Protein AF-A0A8I1IMD8-F1 (afdb_monomer)

Structure (mmCIF, N/CA/C/O backbone):
data_AF-A0A8I1IMD8-F1
#
_entry.id   AF-A0A8I1IMD8-F1
#
loop_
_atom_site.group_PDB
_atom_site.id
_atom_site.type_symbol
_atom_site.label_atom_id
_atom_site.label_alt_id
_atom_site.label_comp_id
_atom_site.label_asym_id
_atom_site.label_entity_id
_atom_site.label_seq_id
_atom_site.pdbx_PDB_ins_code
_atom_site.Cartn_x
_atom_site.Cartn_y
_atom_site.Cartn_z
_atom_site.occupancy
_atom_site.B_iso_or_equiv
_atom_site.auth_seq_id
_atom_site.auth_comp_id
_atom_site.auth_asym_id
_atom_site.auth_atom_id
_atom_site.pdbx_PDB_model_num
ATOM 1 N N . MET A 1 1 ? 39.086 -19.822 28.609 1.00 39.22 1 MET A N 1
ATOM 2 C CA . MET A 1 1 ? 37.883 -20.003 27.764 1.00 39.22 1 MET A CA 1
ATOM 3 C C . MET A 1 1 ? 37.442 -18.620 27.298 1.00 39.22 1 MET A C 1
ATOM 5 O O . MET A 1 1 ? 37.428 -17.711 28.114 1.00 39.22 1 MET A O 1
ATOM 9 N N . LYS A 1 2 ? 37.281 -18.438 25.982 1.00 33.00 2 LYS A N 1
ATOM 10 C CA . LYS A 1 2 ? 37.194 -17.143 25.275 1.00 33.00 2 LYS A CA 1
ATOM 11 C C . LYS A 1 2 ? 35.847 -16.432 25.514 1.00 33.00 2 LYS A C 1
ATOM 13 O O . LYS A 1 2 ? 34.836 -17.129 25.550 1.00 33.00 2 LYS A O 1
ATOM 18 N N . PRO A 1 3 ? 35.806 -15.089 25.599 1.00 38.00 3 PRO A N 1
ATOM 19 C CA . PRO A 1 3 ? 34.554 -14.346 25.560 1.00 38.00 3 PRO A CA 1
ATOM 20 C C . PRO A 1 3 ? 34.010 -14.360 24.125 1.00 38.00 3 PRO A C 1
ATOM 22 O O . PRO A 1 3 ? 34.731 -14.063 23.170 1.00 38.00 3 PRO A O 1
ATOM 25 N N . LEU A 1 4 ? 32.750 -14.762 23.972 1.00 37.19 4 LEU A N 1
ATOM 26 C CA . LEU A 1 4 ? 32.048 -14.769 22.695 1.00 37.19 4 LEU A CA 1
ATOM 27 C C . LEU A 1 4 ? 31.703 -13.314 22.336 1.00 37.19 4 LEU A C 1
ATOM 29 O O . LEU A 1 4 ? 30.814 -12.715 22.938 1.00 37.19 4 LEU A O 1
ATOM 33 N N . LEU A 1 5 ? 32.432 -12.734 21.380 1.00 36.16 5 LEU A N 1
ATOM 34 C CA . LEU A 1 5 ? 32.009 -11.519 20.687 1.00 36.16 5 LEU A CA 1
ATOM 35 C C . LEU A 1 5 ? 30.703 -11.840 19.948 1.00 36.16 5 LEU A C 1
ATOM 37 O O . LEU A 1 5 ? 30.708 -12.595 18.977 1.00 36.16 5 LEU A O 1
ATOM 41 N N . VAL A 1 6 ? 29.590 -11.260 20.391 1.00 38.12 6 VAL A N 1
ATOM 42 C CA . VAL A 1 6 ? 28.374 -11.175 19.580 1.00 38.12 6 VAL A CA 1
ATOM 43 C C . VAL A 1 6 ? 28.621 -10.073 18.555 1.00 38.12 6 VAL A C 1
ATOM 45 O O . VAL A 1 6 ? 28.454 -8.888 18.830 1.00 38.12 6 VAL A O 1
ATOM 48 N N . ALA A 1 7 ? 29.101 -10.470 17.378 1.00 38.56 7 ALA A N 1
ATOM 49 C CA . ALA A 1 7 ? 29.096 -9.616 16.205 1.00 38.56 7 ALA A CA 1
ATOM 50 C C . ALA A 1 7 ? 27.633 -9.413 15.796 1.00 38.56 7 ALA A C 1
ATOM 52 O O . ALA A 1 7 ? 27.022 -10.288 15.184 1.00 38.56 7 ALA A O 1
ATOM 53 N N . ALA A 1 8 ? 27.059 -8.272 16.173 1.00 40.53 8 ALA A N 1
ATOM 54 C CA . ALA A 1 8 ? 25.830 -7.786 15.572 1.00 40.53 8 ALA A CA 1
ATOM 55 C C . ALA A 1 8 ? 26.123 -7.527 14.087 1.00 40.53 8 ALA A C 1
ATOM 57 O O . ALA A 1 8 ? 26.632 -6.472 13.712 1.00 40.53 8 ALA A O 1
ATOM 58 N N . MET A 1 9 ? 25.865 -8.530 13.244 1.00 39.91 9 MET A N 1
ATOM 59 C CA . MET A 1 9 ? 25.732 -8.330 11.809 1.00 39.91 9 MET A CA 1
ATOM 60 C C . MET A 1 9 ? 24.582 -7.350 11.620 1.00 39.91 9 MET A C 1
ATOM 62 O O . MET A 1 9 ? 23.414 -7.707 11.758 1.00 39.91 9 MET A O 1
ATOM 66 N N . ALA A 1 10 ? 24.931 -6.101 11.331 1.00 44.97 10 ALA A N 1
ATOM 67 C CA . ALA A 1 10 ? 24.029 -5.175 10.690 1.00 44.97 10 ALA A CA 1
ATOM 68 C C . ALA A 1 10 ? 23.539 -5.854 9.404 1.00 44.97 10 ALA A C 1
ATOM 70 O O . ALA A 1 10 ? 24.263 -5.915 8.410 1.00 44.97 10 ALA A O 1
ATOM 71 N N . LEU A 1 11 ? 22.324 -6.405 9.434 1.00 48.44 11 LEU A N 1
ATOM 72 C CA . LEU A 1 11 ? 21.553 -6.636 8.222 1.00 48.44 11 LEU A CA 1
ATOM 73 C C . LEU A 1 11 ? 21.245 -5.254 7.645 1.00 48.44 11 LEU A C 1
ATOM 75 O O . LEU A 1 11 ? 20.200 -4.663 7.904 1.00 48.44 11 LEU A O 1
ATOM 79 N N . MET A 1 12 ? 22.200 -4.710 6.894 1.00 45.66 12 MET A N 1
ATOM 80 C CA . MET A 1 12 ? 21.879 -3.689 5.915 1.00 45.66 12 MET A CA 1
ATOM 81 C C . MET A 1 12 ? 20.902 -4.316 4.916 1.00 45.66 12 MET A C 1
ATOM 83 O O . MET A 1 12 ? 21.147 -5.435 4.454 1.00 45.66 12 MET A O 1
ATOM 87 N N . PRO A 1 13 ? 19.795 -3.639 4.573 1.00 47.97 13 PRO A N 1
ATOM 88 C CA . PRO A 1 13 ? 18.931 -4.119 3.514 1.00 47.97 13 PRO A CA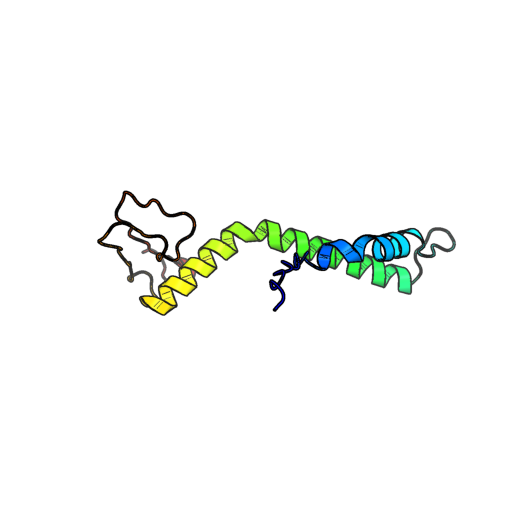 1
ATOM 89 C C . PRO A 1 13 ? 19.764 -4.176 2.230 1.00 47.97 13 PRO A C 1
ATOM 91 O O . PRO A 1 13 ? 20.351 -3.178 1.811 1.00 47.97 13 PRO A O 1
ATOM 94 N N . ALA A 1 14 ? 19.806 -5.348 1.595 1.00 50.31 14 ALA A N 1
ATOM 95 C CA . ALA A 1 14 ? 20.499 -5.577 0.325 1.00 50.31 14 ALA A CA 1
ATOM 96 C C . ALA A 1 14 ? 20.043 -4.626 -0.806 1.00 50.31 14 ALA A C 1
ATOM 98 O O . ALA A 1 14 ? 20.704 -4.535 -1.835 1.00 50.31 14 ALA A O 1
ATOM 99 N N . ALA A 1 15 ? 18.960 -3.869 -0.596 1.00 49.50 15 ALA A N 1
ATOM 100 C CA . ALA A 1 15 ? 18.505 -2.801 -1.477 1.00 49.50 15 ALA A CA 1
ATOM 101 C C . ALA A 1 15 ? 19.566 -1.707 -1.723 1.00 49.50 15 ALA A C 1
ATOM 103 O O . ALA A 1 15 ? 19.583 -1.123 -2.799 1.00 49.50 15 ALA A O 1
ATOM 104 N N . ALA A 1 16 ? 20.485 -1.457 -0.780 1.00 46.41 16 ALA A N 1
ATOM 105 C CA . ALA A 1 16 ? 21.491 -0.398 -0.926 1.00 46.41 16 ALA A CA 1
ATOM 106 C C . ALA A 1 16 ? 22.730 -0.793 -1.764 1.00 46.41 16 ALA A C 1
ATOM 108 O O . ALA A 1 16 ? 23.558 0.062 -2.062 1.00 46.41 16 ALA A O 1
ATOM 109 N N . LEU A 1 17 ? 22.894 -2.069 -2.148 1.00 49.53 17 LEU A N 1
ATOM 110 C CA . LEU A 1 17 ? 24.087 -2.545 -2.876 1.00 49.53 17 LEU A CA 1
ATOM 111 C C . LEU A 1 17 ? 23.873 -2.734 -4.391 1.00 49.53 17 LEU A C 1
ATOM 113 O O . LEU A 1 17 ? 24.832 -3.030 -5.101 1.00 49.53 17 LEU A O 1
ATOM 117 N N . ALA A 1 18 ? 22.651 -2.551 -4.902 1.00 54.25 18 ALA A N 1
ATOM 118 C CA . ALA A 1 18 ? 22.316 -2.779 -6.315 1.00 54.25 18 ALA A CA 1
ATOM 119 C C . ALA A 1 18 ? 22.465 -1.538 -7.225 1.00 54.25 18 ALA A C 1
ATOM 121 O O . ALA A 1 18 ? 22.493 -1.674 -8.447 1.00 54.25 18 ALA A O 1
ATOM 122 N N . GLU A 1 19 ? 22.600 -0.333 -6.660 1.00 57.06 19 GLU A N 1
ATOM 123 C CA . GLU A 1 19 ? 22.592 0.928 -7.421 1.00 57.06 19 GLU A CA 1
ATOM 124 C C . GLU A 1 19 ? 23.684 1.072 -8.503 1.00 57.06 19 GLU A C 1
ATOM 126 O O . GLU A 1 19 ? 23.361 1.502 -9.611 1.00 57.06 19 GLU A O 1
ATOM 131 N N . PRO A 1 20 ? 24.972 0.732 -8.280 1.00 65.94 20 PRO A N 1
ATOM 132 C CA . PRO A 1 20 ? 26.015 1.148 -9.222 1.00 65.94 20 PRO A CA 1
ATOM 133 C C . PRO A 1 20 ? 25.919 0.471 -10.593 1.00 65.94 20 PRO A C 1
ATOM 135 O O . PRO A 1 20 ? 26.257 1.083 -11.604 1.00 65.94 20 PRO A O 1
ATOM 138 N N . ALA A 1 21 ? 25.487 -0.792 -10.632 1.00 78.12 21 ALA A N 1
ATOM 139 C CA . ALA A 1 21 ? 25.433 -1.578 -11.863 1.00 78.12 21 ALA A CA 1
ATOM 140 C C . ALA A 1 21 ? 24.206 -1.225 -12.717 1.00 78.12 21 ALA A C 1
ATOM 142 O O . ALA A 1 21 ? 24.340 -1.059 -13.927 1.00 78.12 21 ALA A O 1
ATOM 143 N N . HIS A 1 22 ? 23.047 -1.038 -12.080 1.00 85.81 22 HIS A N 1
ATOM 144 C CA . HIS A 1 22 ? 21.789 -0.691 -12.747 1.00 85.81 22 HIS A CA 1
ATOM 145 C C . HIS A 1 22 ? 21.845 0.692 -13.409 1.00 85.81 22 HIS A C 1
ATOM 147 O O . HIS A 1 22 ? 21.618 0.838 -14.610 1.00 85.81 22 HIS A O 1
ATOM 153 N N . TRP A 1 23 ?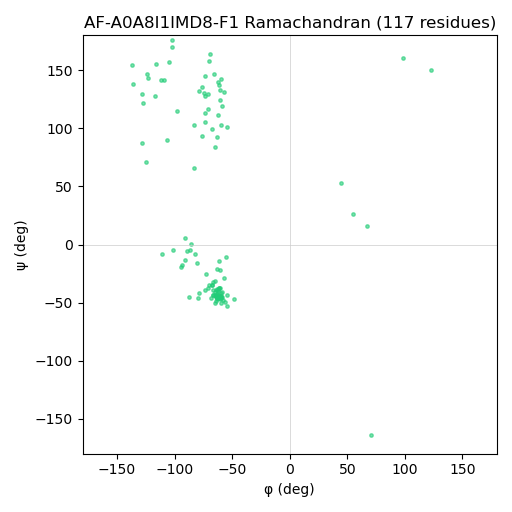 22.280 1.711 -12.659 1.00 87.25 23 TRP A N 1
ATOM 154 C CA . TRP A 1 23 ? 22.417 3.071 -13.192 1.00 87.25 23 TRP A CA 1
ATOM 155 C C . TRP A 1 23 ? 23.473 3.170 -14.292 1.00 87.25 23 TRP A C 1
ATOM 157 O O . TRP A 1 23 ? 23.349 3.985 -15.210 1.00 87.25 23 TRP A O 1
ATOM 167 N N . LYS A 1 24 ? 24.520 2.342 -14.212 1.00 90.94 24 LYS A N 1
ATOM 168 C CA . LYS A 1 24 ? 25.531 2.240 -15.263 1.00 90.94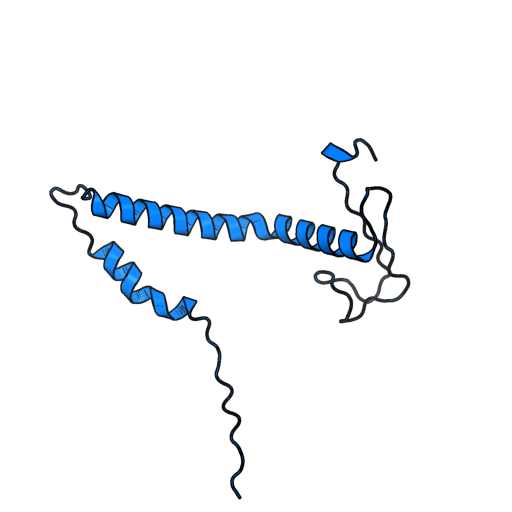 24 LYS A CA 1
ATOM 169 C C . LYS A 1 24 ? 24.947 1.615 -16.529 1.00 90.94 24 LYS A C 1
ATOM 171 O O . LYS A 1 24 ? 25.142 2.181 -17.600 1.00 90.94 24 LYS A O 1
ATOM 176 N N . GLN A 1 25 ? 24.190 0.524 -16.402 1.00 90.50 25 GLN A N 1
ATOM 177 C CA . GLN A 1 25 ? 23.503 -0.112 -17.525 1.00 90.50 25 GLN A CA 1
ATOM 178 C C . GLN A 1 25 ? 22.586 0.879 -18.245 1.00 90.50 25 GLN A C 1
ATOM 180 O O . GLN A 1 25 ? 22.707 1.023 -19.457 1.00 90.50 25 GLN A O 1
ATOM 185 N N . LEU A 1 26 ? 21.740 1.611 -17.511 1.00 92.75 26 LEU A N 1
ATOM 186 C CA . LEU A 1 26 ? 20.836 2.606 -18.099 1.00 92.75 26 LEU A CA 1
ATOM 187 C C . LEU A 1 26 ? 21.585 3.735 -18.824 1.00 92.75 26 LEU A C 1
ATOM 189 O O . LEU A 1 26 ? 21.152 4.199 -19.877 1.00 92.75 26 LEU A O 1
ATOM 193 N N . ARG A 1 27 ? 22.727 4.174 -18.283 1.00 91.44 27 ARG A N 1
ATOM 194 C CA . ARG A 1 27 ? 23.551 5.234 -18.884 1.00 91.44 27 ARG A CA 1
ATOM 195 C C . ARG A 1 27 ? 24.267 4.786 -20.157 1.00 91.44 27 ARG A C 1
ATOM 197 O O . ARG A 1 27 ? 24.446 5.592 -21.062 1.00 91.44 27 ARG A O 1
ATOM 204 N N . GLU A 1 28 ? 24.728 3.541 -20.192 1.00 92.88 28 GLU A N 1
ATOM 205 C CA . GLU A 1 28 ? 25.553 2.998 -21.277 1.00 92.88 28 GLU A CA 1
ATOM 206 C C . GLU A 1 28 ? 24.721 2.345 -22.398 1.00 92.88 28 GLU A C 1
ATOM 208 O O . GLU A 1 28 ? 25.296 1.774 -23.326 1.00 92.88 28 GLU A O 1
ATOM 213 N N . MET A 1 29 ? 23.384 2.426 -22.344 1.00 93.31 29 MET A N 1
ATOM 214 C CA . MET A 1 29 ? 22.511 1.835 -23.364 1.00 93.31 29 MET A CA 1
ATOM 215 C C . MET A 1 29 ? 22.779 2.399 -24.771 1.00 93.31 29 MET A C 1
ATOM 217 O O . MET A 1 29 ? 23.030 3.597 -24.925 1.00 93.31 29 MET A O 1
ATOM 221 N N . PRO A 1 30 ? 22.704 1.558 -25.818 1.00 91.50 30 PRO A N 1
ATOM 222 C CA . PRO A 1 30 ? 22.937 1.987 -27.189 1.00 91.50 30 PRO A CA 1
ATOM 223 C C . PRO A 1 30 ? 21.758 2.792 -27.752 1.00 91.50 30 PRO A C 1
ATOM 225 O O . PRO A 1 30 ? 20.615 2.343 -27.738 1.00 91.50 30 PRO A O 1
ATOM 228 N N . PHE A 1 31 ? 22.069 3.949 -28.342 1.00 94.94 31 PHE A N 1
ATOM 229 C CA . PHE A 1 31 ? 21.121 4.770 -29.101 1.00 94.94 31 PHE A CA 1
ATOM 230 C C . PHE A 1 31 ? 21.652 5.039 -30.520 1.00 94.94 31 PHE A C 1
ATOM 232 O O . PHE A 1 31 ? 22.109 6.155 -30.801 1.00 94.94 31 PHE A O 1
ATOM 239 N N . PRO A 1 32 ? 21.683 4.032 -31.418 1.00 95.25 32 PRO A N 1
ATOM 240 C CA . PRO A 1 32 ? 22.079 4.259 -32.805 1.00 95.25 32 PRO A CA 1
ATOM 241 C C . PRO A 1 32 ? 21.179 5.328 -33.436 1.00 95.25 32 PRO A C 1
ATOM 243 O O . PRO A 1 32 ? 19.960 5.292 -33.297 1.00 95.25 32 PRO A O 1
ATOM 246 N N . GLU A 1 33 ? 21.792 6.317 -34.087 1.00 95.31 33 GLU A N 1
ATOM 247 C CA . GLU A 1 33 ? 21.082 7.460 -34.689 1.00 95.31 33 GLU A CA 1
ATOM 248 C C . GLU A 1 33 ? 20.183 8.240 -33.704 1.00 95.31 33 GLU A C 1
ATOM 250 O O . GLU A 1 33 ? 19.240 8.912 -34.111 1.00 95.31 33 GLU A O 1
ATOM 255 N N . ASN A 1 34 ? 20.503 8.200 -32.404 1.00 94.12 34 ASN A N 1
ATOM 256 C CA . ASN A 1 34 ? 19.722 8.787 -31.306 1.00 94.12 34 ASN A CA 1
ATOM 257 C C . ASN A 1 34 ? 18.352 8.128 -31.050 1.00 94.12 34 ASN A C 1
ATOM 259 O O . ASN A 1 34 ? 17.532 8.696 -30.328 1.00 94.12 34 ASN A O 1
ATOM 263 N N . TYR A 1 35 ? 18.110 6.925 -31.575 1.00 95.25 35 TYR A N 1
ATOM 264 C CA . TYR A 1 35 ? 16.925 6.122 -31.266 1.00 95.25 35 TYR A CA 1
ATOM 265 C C . TYR A 1 35 ? 17.304 4.912 -30.407 1.00 95.25 35 TYR A C 1
ATOM 267 O O . TYR A 1 35 ? 18.359 4.321 -30.639 1.00 95.25 35 TYR A O 1
ATOM 275 N N . PRO A 1 36 ? 16.477 4.516 -29.421 1.00 94.62 36 PRO A N 1
ATOM 276 C CA . PRO A 1 36 ? 16.732 3.296 -28.665 1.00 94.62 36 PRO A CA 1
ATOM 277 C C . PRO A 1 36 ? 16.608 2.072 -29.579 1.00 94.62 36 PRO A C 1
ATOM 279 O O . PRO A 1 36 ? 15.772 2.036 -30.486 1.00 94.62 36 PRO A O 1
ATOM 282 N N . THR A 1 37 ? 17.412 1.042 -29.320 1.00 96.06 37 THR A N 1
ATOM 283 C CA . THR A 1 37 ? 17.184 -0.281 -29.918 1.00 96.06 37 THR A CA 1
ATOM 284 C C . THR A 1 37 ? 15.916 -0.913 -29.336 1.00 96.06 37 THR A C 1
ATOM 286 O O . THR A 1 37 ? 15.437 -0.489 -28.284 1.00 96.06 37 THR A O 1
ATOM 289 N N . ALA A 1 38 ? 15.385 -1.954 -29.983 1.00 94.62 38 ALA A N 1
ATOM 290 C CA . ALA A 1 38 ? 14.250 -2.706 -29.439 1.00 94.62 38 ALA A CA 1
ATOM 291 C C . ALA A 1 38 ? 14.536 -3.217 -28.012 1.00 94.62 38 ALA A C 1
ATOM 293 O O . ALA A 1 38 ? 13.717 -3.035 -27.119 1.00 94.62 38 ALA A O 1
ATOM 294 N N . ASP A 1 39 ? 15.740 -3.740 -27.773 1.00 93.81 39 ASP A N 1
ATOM 295 C CA . ASP A 1 39 ? 16.154 -4.212 -26.448 1.00 93.81 39 ASP A CA 1
ATOM 296 C C . ASP A 1 39 ? 16.227 -3.069 -25.419 1.00 93.81 39 AS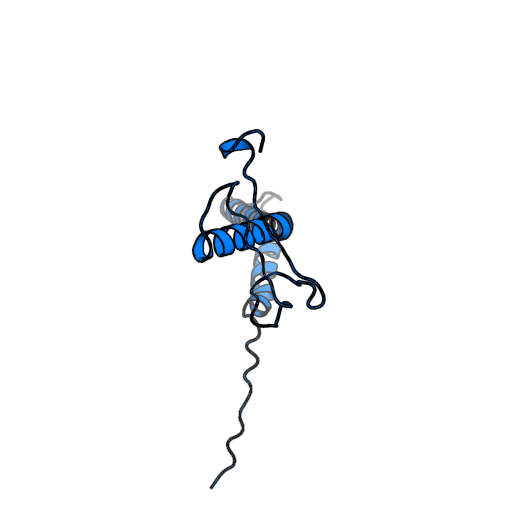P A C 1
ATOM 298 O O . ASP A 1 39 ? 15.800 -3.226 -24.277 1.00 93.81 39 ASP A O 1
ATOM 302 N N . SER A 1 40 ? 16.734 -1.891 -25.808 1.00 94.56 40 SER A N 1
ATOM 303 C CA . SER A 1 40 ? 16.771 -0.718 -24.922 1.00 94.56 40 SER A CA 1
ATOM 304 C C . SER A 1 40 ? 15.377 -0.191 -24.586 1.00 94.56 40 SER A C 1
ATOM 306 O O . SER A 1 40 ? 15.176 0.317 -23.485 1.00 94.56 40 SER A O 1
ATOM 308 N N . VAL A 1 41 ? 14.412 -0.312 -25.503 1.00 95.44 41 VAL A N 1
ATOM 309 C CA . VAL A 1 41 ? 13.013 0.058 -25.246 1.00 95.44 41 VAL A CA 1
ATOM 310 C C . VAL A 1 41 ? 12.414 -0.807 -24.138 1.00 95.44 41 VAL A C 1
ATOM 312 O O . VAL A 1 41 ? 11.833 -0.253 -23.206 1.00 95.44 41 VAL A O 1
ATOM 315 N N . GLU A 1 42 ? 12.599 -2.127 -24.191 1.00 95.38 42 GLU A N 1
ATOM 316 C CA . GLU A 1 42 ? 12.094 -3.040 -23.154 1.00 95.38 42 GLU A CA 1
ATOM 317 C C . GLU A 1 42 ? 12.693 -2.712 -21.778 1.00 95.38 42 GLU A C 1
ATOM 319 O O . GLU A 1 42 ? 11.959 -2.524 -20.808 1.00 95.38 42 GLU A O 1
ATOM 324 N N . VAL A 1 43 ? 14.015 -2.506 -21.708 1.00 94.38 43 VAL A N 1
ATOM 325 C CA . VAL A 1 43 ? 14.696 -2.116 -20.458 1.00 94.38 43 VAL A CA 1
ATOM 326 C C . VAL A 1 43 ? 14.156 -0.791 -19.903 1.00 94.38 43 VAL A C 1
ATOM 328 O O . VAL A 1 43 ? 13.946 -0.657 -18.698 1.00 94.38 43 VAL A O 1
ATOM 331 N N . LEU A 1 44 ? 13.904 0.203 -20.761 1.00 95.31 44 LEU A N 1
ATOM 332 C CA . LEU A 1 44 ? 13.330 1.484 -20.337 1.00 95.31 44 LEU A CA 1
ATOM 333 C C . LEU A 1 44 ? 11.884 1.345 -19.844 1.00 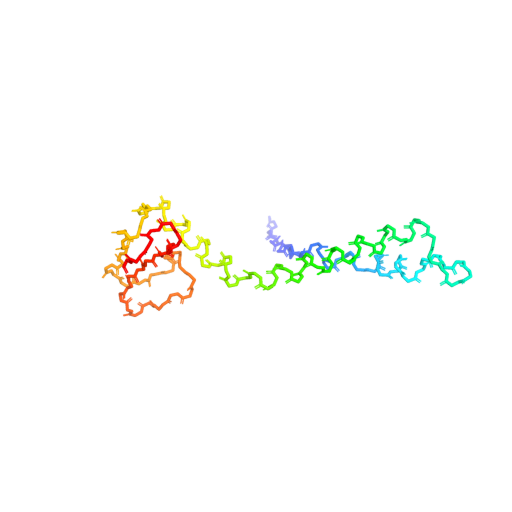95.31 44 LEU A C 1
ATOM 335 O O . LEU A 1 44 ? 11.486 2.060 -18.920 1.00 95.31 44 LEU A O 1
ATOM 339 N N . TYR A 1 45 ? 11.089 0.453 -20.437 1.00 96.75 45 TYR A N 1
ATOM 340 C CA . TYR A 1 45 ? 9.732 0.186 -19.964 1.00 96.75 45 TYR A CA 1
ATOM 341 C C . TYR A 1 45 ? 9.726 -0.475 -18.590 1.00 96.75 45 TYR A C 1
ATOM 343 O O . TYR A 1 45 ? 8.963 -0.035 -17.723 1.00 96.75 45 TYR A O 1
ATOM 351 N N . ASP A 1 46 ? 10.602 -1.454 -18.371 1.00 95.50 46 ASP A N 1
ATOM 352 C CA . ASP A 1 46 ? 10.790 -2.079 -17.063 1.00 95.50 46 ASP A CA 1
ATOM 353 C C . ASP A 1 46 ? 11.211 -1.045 -16.012 1.00 95.50 46 ASP A C 1
ATOM 355 O O . ASP A 1 46 ? 10.665 -1.019 -14.907 1.00 95.50 46 ASP A O 1
ATOM 359 N N . GLU A 1 47 ? 12.097 -0.115 -16.376 1.00 95.12 47 GLU A N 1
ATOM 360 C CA . GLU A 1 47 ? 12.528 0.961 -15.483 1.00 95.12 47 GLU A CA 1
ATOM 361 C C . GLU A 1 47 ? 11.381 1.907 -15.104 1.00 95.12 47 GLU A C 1
ATOM 363 O O . GLU A 1 47 ? 11.178 2.259 -13.937 1.00 95.12 47 GLU A O 1
ATOM 368 N N . VAL A 1 48 ? 10.570 2.307 -16.086 1.00 97.12 48 VAL A N 1
ATOM 369 C CA . VAL A 1 48 ? 9.381 3.129 -15.828 1.00 97.12 48 VAL A CA 1
ATOM 370 C C . VAL A 1 48 ? 8.377 2.374 -14.958 1.00 97.12 48 VAL A C 1
ATOM 372 O O . VAL A 1 48 ? 7.751 2.981 -14.081 1.00 97.12 48 VAL A O 1
ATOM 375 N N . LEU A 1 49 ? 8.209 1.068 -15.171 1.00 97.44 49 LEU A N 1
ATOM 376 C CA . LEU A 1 49 ? 7.334 0.236 -14.353 1.00 97.44 49 LEU A CA 1
ATOM 377 C C . LEU A 1 49 ? 7.837 0.159 -12.908 1.00 97.44 49 LEU A C 1
ATOM 379 O O . LEU A 1 49 ? 7.041 0.353 -11.987 1.00 97.44 49 LEU A O 1
ATOM 383 N N . PHE A 1 50 ? 9.140 -0.037 -12.705 1.00 95.81 50 PHE A N 1
ATOM 384 C CA . PHE A 1 50 ? 9.772 -0.037 -11.387 1.00 95.81 50 PHE A CA 1
ATOM 385 C C . PHE A 1 50 ? 9.546 1.288 -10.642 1.00 95.81 50 PHE A C 1
ATOM 387 O O . PHE A 1 50 ? 9.090 1.299 -9.490 1.00 95.81 50 PHE A O 1
ATOM 394 N N . HIS A 1 51 ? 9.773 2.419 -11.316 1.00 96.25 51 HIS A N 1
ATOM 395 C CA 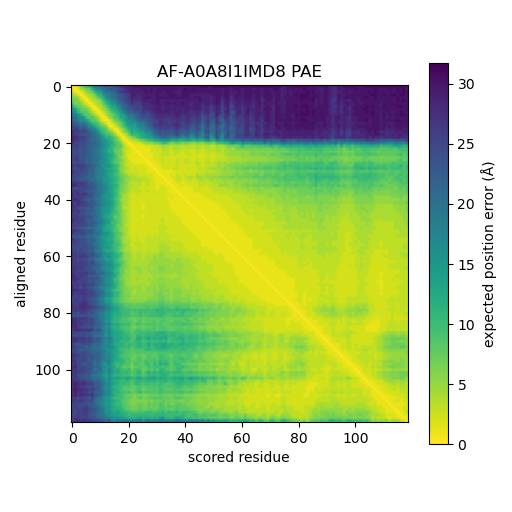. HIS A 1 51 ? 9.504 3.738 -10.747 1.00 96.25 51 HIS A CA 1
ATOM 396 C C . HIS A 1 51 ? 8.031 3.917 -10.376 1.00 96.25 51 HIS A C 1
ATOM 398 O O . HIS A 1 51 ? 7.719 4.358 -9.267 1.00 96.25 51 HIS A O 1
ATOM 404 N N . ARG A 1 52 ? 7.109 3.539 -11.268 1.00 98.25 52 ARG A N 1
ATOM 405 C CA . ARG A 1 52 ? 5.666 3.621 -11.003 1.00 98.25 52 ARG A CA 1
ATOM 406 C C . ARG A 1 52 ? 5.258 2.747 -9.823 1.00 98.25 52 ARG A C 1
ATOM 408 O O . ARG A 1 52 ? 4.521 3.224 -8.967 1.00 98.25 52 ARG A O 1
ATOM 415 N N . ALA A 1 53 ? 5.762 1.518 -9.739 1.00 97.56 53 ALA A N 1
ATOM 416 C CA . ALA A 1 53 ? 5.482 0.617 -8.625 1.00 97.56 53 ALA A CA 1
ATOM 417 C C . ALA A 1 53 ? 5.941 1.222 -7.290 1.00 97.56 53 ALA A C 1
ATOM 419 O O . ALA A 1 53 ? 5.169 1.262 -6.332 1.00 97.56 53 ALA A O 1
ATOM 420 N N . THR A 1 54 ? 7.152 1.784 -7.253 1.00 97.19 54 THR A N 1
ATOM 421 C CA . THR A 1 54 ? 7.687 2.462 -6.063 1.00 97.19 54 THR A CA 1
ATOM 422 C C . THR A 1 54 ? 6.796 3.630 -5.629 1.00 97.19 54 THR A C 1
ATOM 424 O O . THR A 1 54 ? 6.454 3.754 -4.452 1.00 97.19 54 THR A O 1
ATOM 427 N N . GLN A 1 55 ? 6.359 4.464 -6.577 1.00 98.19 55 GLN A N 1
ATOM 428 C CA . GLN A 1 55 ? 5.467 5.589 -6.283 1.00 98.19 55 GLN A CA 1
ATOM 429 C C . GLN A 1 55 ? 4.081 5.135 -5.813 1.00 98.19 55 GLN A C 1
ATOM 431 O O . GLN A 1 55 ? 3.532 5.725 -4.885 1.00 98.19 55 GLN A O 1
ATOM 436 N N . VAL A 1 56 ? 3.526 4.069 -6.398 1.00 98.19 56 VAL A N 1
ATOM 437 C CA . VAL A 1 56 ? 2.232 3.507 -5.981 1.00 98.19 56 VAL A CA 1
ATOM 438 C C . VAL A 1 56 ? 2.286 3.003 -4.540 1.00 98.19 56 VAL A C 1
ATOM 440 O O . VAL A 1 56 ? 1.344 3.248 -3.784 1.00 98.19 56 VAL A O 1
ATOM 443 N N . VAL A 1 57 ? 3.381 2.359 -4.124 1.00 97.12 57 VAL A N 1
ATOM 444 C CA . VAL A 1 57 ? 3.558 1.927 -2.726 1.00 97.12 57 VAL A CA 1
ATOM 445 C C . VAL A 1 57 ? 3.504 3.127 -1.783 1.00 97.12 57 VAL A C 1
ATOM 447 O O . VAL A 1 57 ? 2.718 3.117 -0.841 1.00 97.12 57 VAL A O 1
ATOM 450 N N . LEU A 1 58 ? 4.275 4.183 -2.062 1.00 98.06 58 LEU A N 1
ATOM 451 C CA . LEU A 1 58 ? 4.297 5.390 -1.227 1.00 98.06 58 LEU A CA 1
ATOM 452 C C . LEU A 1 58 ? 2.931 6.084 -1.183 1.00 98.06 58 LEU A C 1
ATOM 454 O O . LEU A 1 58 ? 2.448 6.441 -0.109 1.00 98.06 58 LEU A O 1
ATOM 458 N N . TRP A 1 59 ? 2.293 6.235 -2.344 1.00 98.38 59 TRP A N 1
ATOM 459 C CA . TRP A 1 59 ? 0.980 6.861 -2.473 1.00 98.38 59 TRP A CA 1
ATOM 460 C C . TRP A 1 59 ? -0.107 6.102 -1.700 1.00 98.38 59 TRP A C 1
ATOM 462 O O . TRP A 1 59 ? -0.985 6.715 -1.096 1.00 98.38 59 TRP A O 1
ATOM 472 N N . SER A 1 60 ? -0.033 4.769 -1.683 1.00 98.25 60 SER A N 1
ATOM 473 C CA . SER A 1 60 ? -1.051 3.911 -1.069 1.00 98.25 60 SER A CA 1
ATOM 474 C C . SER A 1 60 ? -0.856 3.657 0.429 1.00 98.25 60 SER A C 1
ATOM 476 O O . SER A 1 60 ? -1.744 3.062 1.042 1.00 98.25 60 SER A O 1
ATOM 478 N N . LEU A 1 61 ? 0.232 4.133 1.055 1.00 97.12 61 LEU A N 1
ATOM 479 C CA . LEU A 1 61 ? 0.517 3.908 2.484 1.00 97.12 61 LEU A CA 1
ATOM 480 C C . LEU A 1 61 ? -0.674 4.204 3.421 1.00 97.12 61 LEU A C 1
ATOM 482 O O . LEU A 1 61 ? -0.977 3.346 4.259 1.00 97.12 61 LEU A O 1
ATOM 486 N N . PRO A 1 62 ? -1.399 5.339 3.301 1.00 96.00 62 PRO A N 1
ATOM 487 C CA . PRO A 1 62 ? -2.524 5.627 4.193 1.00 96.00 62 PRO A CA 1
ATOM 488 C C . PRO A 1 62 ? -3.669 4.619 4.035 1.00 96.00 62 PRO A C 1
ATOM 490 O O . PRO A 1 62 ? -4.192 4.104 5.024 1.00 96.00 62 PRO A O 1
ATOM 493 N N . ALA A 1 63 ? -4.025 4.293 2.789 1.00 96.69 63 ALA A N 1
ATOM 494 C CA . ALA A 1 63 ? -5.100 3.355 2.483 1.00 96.69 63 ALA A CA 1
ATOM 495 C C . ALA A 1 63 ? -4.748 1.928 2.926 1.00 96.69 63 ALA A C 1
ATOM 497 O O . ALA A 1 63 ? -5.567 1.257 3.551 1.00 96.69 63 ALA A O 1
ATOM 498 N N . MET A 1 64 ? -3.513 1.485 2.669 1.00 96.75 64 MET A N 1
ATOM 499 C CA . MET A 1 64 ? -3.028 0.175 3.109 1.00 96.75 64 MET A CA 1
ATOM 500 C C . MET A 1 64 ? -3.018 0.051 4.634 1.00 96.75 64 MET A C 1
ATOM 502 O O . MET A 1 64 ? -3.389 -0.997 5.153 1.00 96.75 64 MET A O 1
ATOM 506 N N . THR A 1 65 ? -2.644 1.113 5.355 1.00 95.00 65 THR A N 1
ATOM 507 C CA . THR A 1 65 ? -2.618 1.110 6.827 1.00 95.00 65 THR A CA 1
ATOM 508 C C . THR A 1 65 ? -4.023 0.937 7.399 1.00 95.00 65 THR A C 1
ATOM 510 O O . THR A 1 65 ? -4.248 0.055 8.228 1.00 95.00 65 THR A O 1
ATOM 513 N N . LEU A 1 66 ? -4.991 1.720 6.908 1.00 94.44 66 LEU A N 1
ATOM 514 C CA . LEU A 1 66 ? -6.390 1.589 7.317 1.00 94.44 66 LEU A CA 1
ATOM 515 C C . LEU A 1 66 ? -6.949 0.201 6.977 1.00 94.44 66 LEU A C 1
ATOM 517 O O . LEU A 1 66 ? -7.607 -0.422 7.809 1.00 94.44 66 LEU A O 1
ATOM 521 N N . TRP A 1 67 ? -6.664 -0.296 5.772 1.00 95.50 67 TRP A N 1
ATOM 522 C CA . TRP A 1 67 ? -7.121 -1.611 5.329 1.00 95.50 67 TRP A CA 1
ATOM 523 C C . TRP A 1 67 ? -6.535 -2.748 6.171 1.00 95.50 67 TRP A C 1
ATOM 525 O O . TRP A 1 67 ? -7.264 -3.657 6.565 1.00 95.50 67 TRP A O 1
ATOM 535 N N . ALA A 1 68 ? -5.241 -2.687 6.494 1.00 95.50 68 ALA A N 1
ATOM 536 C CA . ALA A 1 68 ? -4.585 -3.665 7.356 1.00 95.50 68 ALA A CA 1
ATOM 537 C C . ALA A 1 68 ? -5.182 -3.657 8.770 1.00 95.50 68 ALA A C 1
ATOM 539 O O . ALA A 1 68 ? -5.481 -4.721 9.309 1.00 95.50 68 ALA A O 1
ATOM 540 N N . MET A 1 69 ? -5.432 -2.471 9.339 1.00 94.56 69 MET A N 1
ATOM 541 C CA . MET A 1 69 ? -6.111 -2.342 10.633 1.00 94.56 69 MET A CA 1
ATOM 542 C C . MET A 1 69 ? -7.530 -2.922 10.589 1.00 94.56 69 MET A C 1
ATOM 544 O O . MET A 1 69 ? -7.882 -3.711 11.465 1.00 94.56 69 MET A O 1
ATOM 548 N N . LYS A 1 70 ? -8.313 -2.607 9.544 1.00 94.62 70 LYS A N 1
ATOM 549 C CA . LYS A 1 70 ? -9.646 -3.192 9.323 1.00 94.62 70 LYS A CA 1
ATOM 550 C C . LYS A 1 70 ? -9.570 -4.710 9.310 1.00 94.62 70 LYS A C 1
ATOM 552 O O . LYS A 1 70 ? -10.274 -5.357 10.073 1.00 94.62 70 LYS A O 1
ATOM 557 N N . LYS A 1 71 ? -8.689 -5.284 8.487 1.00 95.69 71 LYS A N 1
ATOM 558 C CA . LYS A 1 71 ? -8.561 -6.740 8.353 1.00 95.69 71 LYS A CA 1
ATOM 559 C C . LYS A 1 71 ? -8.101 -7.425 9.634 1.00 95.69 71 LYS A C 1
ATOM 561 O O . LYS A 1 71 ? -8.626 -8.488 9.947 1.00 95.69 71 LYS A O 1
ATOM 566 N N . GLY A 1 72 ? -7.177 -6.820 10.379 1.00 95.19 72 GLY A N 1
ATOM 567 C CA . GLY A 1 72 ? -6.769 -7.325 11.691 1.00 95.19 72 GLY A CA 1
ATOM 568 C C . GLY A 1 72 ? -7.924 -7.317 12.694 1.00 95.19 72 GLY A C 1
ATOM 569 O O . GLY A 1 72 ? -8.172 -8.320 13.353 1.00 95.19 72 GLY A O 1
ATOM 570 N N . SER A 1 73 ? -8.677 -6.217 12.752 1.00 95.06 73 SER A N 1
ATOM 571 C CA . SER A 1 73 ? -9.841 -6.096 13.634 1.00 95.06 73 SER A CA 1
ATOM 572 C C . SER A 1 73 ? -10.961 -7.074 13.263 1.00 95.06 73 SER A C 1
ATOM 574 O O . SER A 1 73 ? -11.490 -7.757 14.133 1.00 95.06 73 SER A O 1
ATOM 576 N N . GLU A 1 74 ? -11.267 -7.221 11.969 1.00 95.62 74 GLU A N 1
ATOM 577 C CA . GLU A 1 74 ? -12.262 -8.184 11.476 1.00 95.62 74 GLU A CA 1
ATOM 578 C C . GLU A 1 74 ? -11.897 -9.633 11.812 1.00 95.62 74 GLU A C 1
ATOM 580 O O . GLU A 1 74 ? -12.780 -10.436 12.114 1.00 95.62 74 GLU A O 1
ATOM 585 N N . ALA A 1 75 ? -10.605 -9.971 11.749 1.00 96.12 75 ALA A N 1
ATOM 586 C CA . ALA A 1 75 ? -10.114 -11.309 12.057 1.00 96.12 75 ALA A CA 1
ATOM 587 C C . ALA A 1 75 ? -10.207 -11.644 13.555 1.00 96.12 75 ALA A C 1
ATOM 589 O O . ALA A 1 75 ? -10.468 -12.796 13.892 1.00 96.12 75 ALA A O 1
ATOM 590 N N . GLU A 1 76 ? -10.012 -10.657 14.432 1.00 95.12 76 GLU A N 1
ATOM 591 C CA . GLU A 1 76 ? -10.028 -10.849 15.888 1.00 95.12 76 GLU A CA 1
ATOM 592 C C . GLU A 1 76 ? -11.439 -10.725 16.485 1.00 95.12 76 GLU A C 1
ATOM 594 O O . GLU A 1 76 ? -11.855 -11.540 17.306 1.00 95.12 76 GLU A O 1
ATOM 599 N N . PHE A 1 77 ? -12.198 -9.708 16.071 1.00 94.88 77 PHE A N 1
ATOM 600 C CA . PHE A 1 77 ? -13.454 -9.318 16.721 1.00 94.88 77 PHE A CA 1
ATOM 601 C C . PHE A 1 77 ? -14.706 -9.600 15.880 1.00 94.88 77 PHE A C 1
ATOM 603 O O . PHE A 1 77 ? -15.825 -9.465 16.381 1.00 94.88 77 PHE A O 1
ATOM 610 N N . GLY A 1 78 ? -14.533 -10.005 14.620 1.00 94.69 78 GLY A N 1
ATOM 611 C CA . GLY A 1 78 ? -15.611 -10.210 13.655 1.00 94.69 78 GLY A CA 1
ATOM 612 C C . GLY A 1 78 ? -15.812 -9.023 12.708 1.00 94.69 78 GLY A C 1
ATOM 613 O O . GLY A 1 78 ? -15.373 -7.904 12.965 1.00 94.69 78 GLY A O 1
ATOM 614 N N . ALA A 1 79 ? -16.478 -9.281 11.582 1.00 93.94 79 ALA A N 1
ATOM 615 C CA . ALA A 1 79 ? -16.706 -8.304 10.519 1.00 93.94 79 ALA A CA 1
ATOM 616 C C . ALA A 1 79 ? -18.147 -7.775 10.495 1.00 93.94 79 ALA A C 1
ATOM 618 O O . ALA A 1 79 ? -19.076 -8.454 10.932 1.00 93.94 79 ALA A O 1
ATOM 619 N N . GLY A 1 80 ? -18.321 -6.591 9.904 1.00 92.06 80 GLY A N 1
ATOM 620 C CA . GLY A 1 80 ? -19.615 -5.945 9.674 1.00 92.06 80 GLY A CA 1
ATOM 621 C C . GLY A 1 80 ? -19.697 -4.554 10.299 1.00 92.06 80 GLY A C 1
ATOM 622 O O . GLY A 1 80 ? -19.090 -4.295 11.336 1.00 92.06 80 GLY A O 1
ATOM 623 N N . ALA A 1 81 ? -20.485 -3.666 9.690 1.00 92.38 81 ALA A N 1
ATOM 624 C CA . ALA A 1 81 ? -20.670 -2.291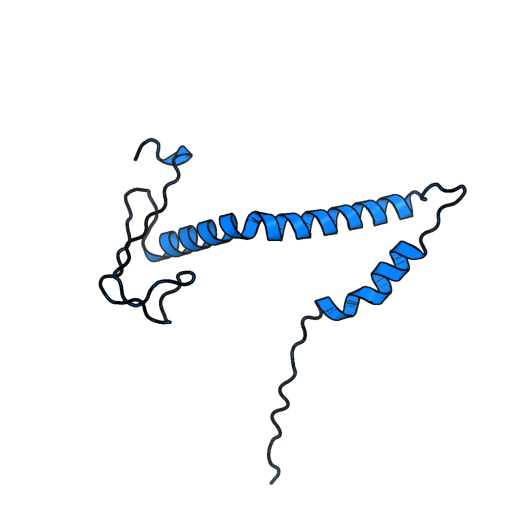 10.165 1.00 92.38 81 ALA A CA 1
ATOM 625 C C . ALA A 1 81 ? -21.255 -2.196 11.589 1.00 92.38 81 ALA A C 1
ATOM 627 O O . ALA A 1 81 ? -21.081 -1.194 12.276 1.00 92.38 81 ALA A O 1
ATOM 628 N N . ASN A 1 82 ? -21.927 -3.251 12.057 1.00 92.62 82 ASN A N 1
ATOM 629 C CA . ASN A 1 82 ? -22.482 -3.349 13.407 1.00 92.62 82 ASN A CA 1
ATOM 630 C C . ASN A 1 82 ? -21.478 -3.863 14.459 1.00 92.62 82 ASN A C 1
ATOM 632 O O . ASN A 1 82 ? -21.857 -4.029 15.621 1.00 92.62 82 ASN A O 1
ATOM 636 N N . VAL A 1 83 ? -20.233 -4.159 14.072 1.00 94.25 83 VAL A N 1
ATOM 637 C CA . VAL A 1 83 ? -19.177 -4.615 14.982 1.00 94.25 83 VAL A CA 1
ATOM 638 C C . VAL A 1 83 ? -18.297 -3.427 15.362 1.00 94.25 83 VAL A C 1
ATOM 640 O O . VAL A 1 83 ? -17.609 -2.848 14.524 1.00 94.25 83 VAL A O 1
ATOM 643 N N . PHE A 1 84 ? -18.315 -3.065 16.647 1.00 94.88 84 PHE A N 1
ATOM 644 C CA . PHE A 1 84 ? -17.570 -1.924 17.180 1.00 94.88 84 PHE A CA 1
ATOM 645 C C . PHE A 1 84 ? -16.732 -2.339 18.400 1.00 94.88 84 PHE A C 1
ATOM 647 O O . PHE A 1 84 ? -17.219 -2.273 19.535 1.00 94.88 84 PHE A O 1
ATOM 654 N N . PRO A 1 85 ? -15.490 -2.819 18.197 1.00 93.69 85 PRO A N 1
ATOM 655 C CA . PRO A 1 85 ? -14.593 -3.176 19.290 1.00 93.69 85 PRO A CA 1
ATOM 656 C C . PRO A 1 85 ? -14.268 -1.973 20.179 1.00 93.69 85 PRO A C 1
ATOM 658 O O . PRO A 1 85 ? -13.998 -0.873 19.693 1.00 93.69 85 PRO A O 1
ATOM 661 N N . ILE A 1 86 ? -14.280 -2.200 21.495 1.00 94.31 86 ILE A N 1
ATOM 662 C CA . ILE A 1 86 ? -13.952 -1.198 22.514 1.00 94.31 86 ILE A CA 1
ATOM 663 C C . ILE A 1 86 ? -12.889 -1.775 23.445 1.00 94.31 86 ILE A C 1
ATOM 665 O O . ILE A 1 86 ? -13.122 -2.778 24.124 1.00 94.31 86 ILE A O 1
ATOM 669 N N . TRP A 1 87 ? -11.752 -1.091 23.535 1.00 92.81 87 TRP A N 1
ATOM 670 C CA . TRP A 1 87 ? -10.731 -1.358 24.541 1.00 92.81 87 TRP A CA 1
ATOM 671 C C . TRP A 1 87 ? -11.112 -0.643 25.832 1.00 92.81 87 TRP A C 1
ATOM 673 O O . TRP A 1 87 ? -10.985 0.572 25.933 1.00 92.81 87 TRP A O 1
ATOM 683 N N . LYS A 1 88 ? -11.627 -1.395 26.809 1.00 91.31 88 LYS A N 1
ATOM 684 C CA . LYS A 1 88 ? -12.160 -0.833 28.064 1.00 91.31 88 LYS A CA 1
ATOM 685 C C . LYS A 1 88 ? -11.076 -0.313 29.010 1.00 91.31 88 LYS A C 1
ATOM 687 O O . LYS A 1 88 ? -11.358 0.568 29.816 1.00 91.31 88 LYS A O 1
ATOM 692 N N . ASP A 1 89 ? -9.869 -0.849 28.887 1.00 91.56 89 ASP A N 1
ATOM 693 C CA . ASP A 1 89 ? -8.688 -0.423 29.628 1.00 91.56 89 ASP A CA 1
ATOM 694 C C . ASP A 1 89 ? -7.775 0.450 28.755 1.00 91.56 89 ASP A C 1
ATOM 696 O O . ASP A 1 89 ? -7.957 0.570 27.541 1.00 91.56 89 ASP A O 1
ATOM 700 N N . ARG A 1 90 ? -6.771 1.066 29.387 1.00 91.31 90 ARG A N 1
ATOM 701 C CA . ARG A 1 90 ? -5.739 1.842 28.687 1.00 91.31 90 ARG A CA 1
ATOM 702 C C . ARG A 1 90 ? -4.937 0.959 27.739 1.00 91.31 90 ARG A C 1
ATOM 704 O O . ARG A 1 90 ? -4.555 -0.156 28.090 1.00 91.31 90 ARG A O 1
ATOM 711 N N . LEU A 1 91 ? -4.628 1.501 26.565 1.00 91.81 91 LEU A N 1
ATOM 712 C CA . LEU A 1 91 ? -3.861 0.789 25.551 1.00 91.81 91 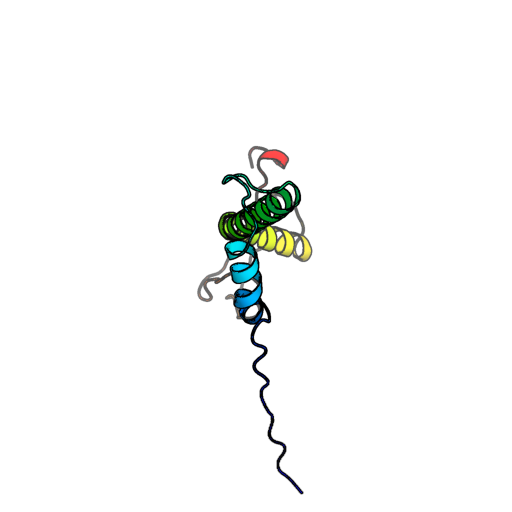LEU A CA 1
ATOM 713 C C . LEU A 1 91 ? -2.398 0.643 25.976 1.00 91.81 91 LEU A C 1
ATOM 715 O O . LEU A 1 91 ? -1.737 1.616 26.350 1.00 91.81 91 LEU A O 1
ATOM 719 N N . SER A 1 92 ? -1.896 -0.587 25.897 1.00 89.62 92 SER A N 1
ATOM 720 C CA . SER A 1 92 ? -0.506 -0.945 26.185 1.00 89.62 92 SER A CA 1
ATOM 721 C C . SER A 1 92 ? 0.286 -1.158 24.891 1.00 89.62 92 SER A C 1
ATOM 723 O O . SER A 1 92 ? -0.274 -1.166 23.795 1.00 89.62 92 SER A O 1
ATOM 725 N N . ALA A 1 93 ? 1.594 -1.403 25.015 1.00 89.75 93 ALA A N 1
ATOM 726 C CA . ALA A 1 93 ? 2.450 -1.777 23.885 1.00 89.75 93 ALA A CA 1
ATOM 727 C C . ALA A 1 93 ? 2.038 -3.100 23.201 1.00 89.75 93 ALA A C 1
ATOM 729 O O . ALA A 1 93 ? 2.498 -3.384 22.100 1.00 89.75 93 ALA A O 1
ATOM 730 N N . GLU A 1 94 ? 1.175 -3.900 23.834 1.00 89.44 94 GLU A N 1
ATOM 731 C CA . GLU A 1 94 ? 0.611 -5.125 23.253 1.00 89.44 94 GLU A CA 1
ATOM 732 C C . GLU A 1 94 ? -0.559 -4.826 22.302 1.00 89.44 94 GLU A C 1
ATOM 734 O O . GLU A 1 94 ? -0.951 -5.678 21.508 1.00 89.44 94 GLU A O 1
ATOM 739 N N . THR A 1 95 ? -1.122 -3.612 22.355 1.00 89.44 95 THR A N 1
ATOM 740 C CA . THR A 1 95 ? -2.207 -3.211 21.456 1.00 89.44 95 THR A CA 1
ATOM 741 C C . THR A 1 95 ? -1.659 -2.969 20.054 1.00 89.44 95 THR A C 1
ATOM 743 O O . THR A 1 95 ? -0.939 -2.003 19.806 1.00 89.44 95 THR A O 1
ATOM 746 N N . LEU A 1 96 ? -2.060 -3.818 19.108 1.00 89.81 96 LEU A N 1
ATOM 747 C CA . LEU A 1 96 ? -1.666 -3.730 17.701 1.00 89.81 96 LEU A CA 1
ATOM 748 C C . LEU A 1 96 ? -2.541 -2.737 16.925 1.00 89.81 96 LEU A C 1
ATOM 750 O O . LEU A 1 96 ? -3.301 -3.093 16.028 1.00 89.81 96 LEU A O 1
ATOM 754 N N . VAL A 1 97 ? -2.421 -1.465 17.288 1.00 89.44 97 VAL A N 1
ATOM 755 C CA . VAL A 1 97 ? -3.018 -0.321 16.588 1.00 89.44 97 VAL A CA 1
ATOM 756 C C . VAL A 1 97 ? -1.886 0.643 16.237 1.00 89.44 97 VAL A C 1
ATOM 758 O O . VAL A 1 97 ? -0.897 0.732 16.962 1.00 89.44 97 VAL A O 1
ATOM 761 N N . SER A 1 98 ? -1.983 1.354 15.111 1.00 89.56 98 SER A N 1
ATOM 762 C CA . SER A 1 98 ? -0.946 2.322 14.737 1.00 89.56 98 SER A CA 1
ATOM 763 C C . SER A 1 98 ? -0.997 3.541 15.658 1.00 89.56 98 SER A C 1
ATOM 765 O O . SER A 1 98 ? -1.987 4.271 15.655 1.00 89.56 98 SER A O 1
ATOM 767 N N . THR A 1 99 ? 0.082 3.763 16.415 1.00 90.94 99 THR A N 1
ATOM 768 C CA . THR A 1 99 ? 0.304 4.948 17.271 1.00 90.94 99 THR A CA 1
ATOM 769 C C . THR A 1 99 ? -0.924 5.366 18.101 1.00 90.94 99 THR A C 1
ATOM 771 O O . THR A 1 99 ? -1.361 6.517 17.999 1.00 90.94 99 THR A O 1
ATOM 774 N N . PRO A 1 100 ? -1.536 4.457 18.885 1.00 90.50 100 PRO A N 1
ATOM 775 C CA . PRO A 1 100 ? -2.695 4.801 19.685 1.00 90.50 100 PRO A CA 1
ATOM 776 C C . PRO A 1 100 ? -2.294 5.717 20.843 1.00 90.50 100 PRO A C 1
ATOM 778 O O . PRO A 1 100 ? -1.146 5.718 21.289 1.00 90.50 100 PRO A O 1
ATOM 781 N N . ASN A 1 101 ? -3.254 6.468 21.375 1.00 90.94 101 ASN A N 1
ATOM 782 C CA . ASN A 1 101 ? -3.066 7.150 22.649 1.00 90.94 101 ASN A CA 1
ATOM 783 C C . ASN A 1 101 ? -3.253 6.141 23.804 1.00 90.94 101 ASN A C 1
ATOM 785 O O . ASN A 1 101 ? -4.229 5.395 23.828 1.00 90.94 101 ASN A O 1
ATOM 789 N N . SER A 1 102 ? -2.331 6.114 24.766 1.00 91.81 102 SER A N 1
ATOM 790 C CA . SER A 1 102 ? -2.381 5.198 25.919 1.00 91.81 102 SER A CA 1
ATOM 791 C C . SER A 1 102 ? -3.140 5.747 27.132 1.00 91.81 102 SER A C 1
ATOM 793 O O . SER A 1 102 ? -3.340 5.024 28.106 1.00 91.81 102 SER A O 1
ATOM 795 N N . ASP A 1 103 ? -3.581 7.003 27.105 1.00 91.25 103 ASP A N 1
ATOM 796 C CA . ASP A 1 103 ? -4.260 7.645 28.236 1.00 91.25 103 ASP A CA 1
ATOM 797 C C . ASP A 1 103 ? -5.789 7.546 28.166 1.00 91.25 103 ASP A C 1
ATOM 799 O O . ASP A 1 103 ? -6.466 7.731 29.182 1.00 91.25 103 ASP A O 1
ATOM 803 N N . LEU A 1 104 ? -6.340 7.243 26.987 1.00 89.25 104 LEU A N 1
ATOM 804 C CA . LEU A 1 104 ? -7.779 7.208 26.723 1.00 89.25 104 LEU A CA 1
ATOM 805 C C . LEU A 1 104 ? -8.262 5.803 26.348 1.00 89.25 104 LEU A C 1
ATOM 807 O O . LEU A 1 104 ? -7.517 4.980 25.821 1.00 89.25 104 LEU A O 1
ATOM 811 N N . VAL A 1 105 ? -9.549 5.569 26.595 1.00 92.69 105 VAL A N 1
ATOM 812 C CA . VAL A 1 105 ? -10.291 4.410 26.086 1.00 92.69 105 VAL A CA 1
ATOM 813 C C . VAL A 1 105 ? -10.606 4.626 24.607 1.00 92.69 105 VAL A C 1
ATOM 815 O O . VAL A 1 105 ? -11.042 5.711 24.218 1.00 92.69 105 VAL A O 1
ATOM 818 N N . TYR A 1 106 ? -10.413 3.585 23.795 1.00 92.88 106 TYR A N 1
ATOM 819 C CA . TYR A 1 106 ? -10.685 3.609 22.358 1.00 92.88 106 TYR A CA 1
ATOM 820 C C . TYR A 1 106 ? -11.856 2.705 21.991 1.00 92.88 106 TYR A C 1
ATOM 822 O O . TYR A 1 106 ? -11.985 1.590 22.492 1.00 92.88 106 TYR A O 1
ATOM 830 N N . GLY A 1 107 ? -12.665 3.181 21.049 1.00 93.12 107 GLY A N 1
ATOM 831 C CA . GLY A 1 107 ? -13.557 2.360 20.244 1.00 93.12 107 GLY A CA 1
ATOM 832 C C . GLY A 1 107 ? -13.236 2.579 18.771 1.00 93.12 107 GLY A C 1
ATOM 833 O O . GLY A 1 107 ? -12.879 3.695 18.385 1.00 93.12 107 GLY A O 1
ATOM 834 N N . MET A 1 108 ? -13.316 1.529 17.960 1.00 93.00 108 MET A N 1
ATOM 835 C CA . MET A 1 108 ? -12.995 1.611 16.536 1.00 93.00 108 MET A CA 1
ATOM 836 C C . MET A 1 108 ? -14.039 0.870 15.714 1.00 93.00 108 MET A C 1
ATOM 838 O O . MET A 1 108 ? -14.465 -0.215 16.081 1.00 93.00 108 MET A O 1
ATOM 842 N N . GLY A 1 109 ? -14.439 1.458 14.592 1.00 93.31 109 GLY A N 1
ATOM 843 C CA . GLY A 1 109 ? -15.344 0.847 13.628 1.00 93.31 109 GLY A CA 1
ATOM 844 C C . GLY A 1 109 ? -14.836 1.097 12.218 1.00 93.31 109 GLY A C 1
ATOM 845 O O . GLY A 1 109 ? -14.123 2.072 11.970 1.00 93.31 109 GLY A O 1
ATOM 846 N N . TYR A 1 110 ? -15.203 0.210 11.301 1.00 94.19 110 TYR A N 1
ATOM 847 C CA . TYR A 1 110 ? -14.854 0.317 9.891 1.00 94.19 110 TYR A CA 1
ATOM 848 C C . TYR A 1 110 ? -16.128 0.183 9.076 1.00 94.19 110 TYR A C 1
ATOM 850 O O . TYR A 1 110 ? -16.884 -0.762 9.277 1.00 94.19 110 TYR A O 1
ATOM 858 N N . LEU A 1 111 ? -16.345 1.119 8.158 1.00 93.44 111 LEU A N 1
ATOM 859 C CA . LEU A 1 111 ? -17.547 1.169 7.336 1.00 93.44 111 LEU A CA 1
ATOM 860 C C . LEU A 1 111 ? -17.159 1.000 5.873 1.00 93.44 111 LEU A C 1
ATOM 862 O O . LEU A 1 111 ? -16.297 1.729 5.374 1.00 93.44 111 LEU A O 1
ATOM 866 N N . ASP A 1 112 ? -17.804 0.056 5.194 1.00 93.38 112 ASP A N 1
ATOM 867 C CA . ASP A 1 112 ? -17.778 -0.039 3.741 1.00 93.38 112 ASP A CA 1
ATOM 868 C C . ASP A 1 112 ? -19.139 0.418 3.219 1.00 93.38 112 ASP A C 1
ATOM 870 O O . ASP A 1 112 ? -20.075 -0.360 3.072 1.00 93.38 112 ASP A O 1
ATOM 874 N N . LEU A 1 113 ? -19.262 1.716 2.946 1.00 94.31 113 LEU A N 1
ATOM 875 C CA . LEU A 1 113 ? -20.538 2.312 2.540 1.00 94.31 113 LEU A CA 1
ATOM 876 C C . LEU A 1 113 ? -21.061 1.765 1.202 1.00 94.31 113 LEU A C 1
ATOM 878 O O . LEU A 1 113 ? -22.254 1.888 0.925 1.00 94.31 113 LEU A O 1
ATOM 882 N N . GLN A 1 114 ? -20.191 1.183 0.366 1.00 94.38 114 GLN A N 1
ATOM 883 C CA . GLN A 1 114 ? -20.618 0.538 -0.874 1.00 94.38 114 GLN A CA 1
ATOM 884 C C . GLN A 1 114 ? -21.316 -0.793 -0.581 1.00 94.38 114 GLN A C 1
ATOM 886 O O . GLN A 1 114 ? -22.303 -1.119 -1.240 1.00 94.38 114 GLN A O 1
ATOM 891 N N . GLN A 1 115 ? -20.806 -1.549 0.390 1.00 92.75 115 GLN A N 1
ATOM 892 C CA . GLN A 1 115 ? -21.376 -2.825 0.807 1.00 92.75 115 GLN A CA 1
ATOM 893 C C . GLN A 1 115 ? -22.582 -2.650 1.743 1.00 92.75 115 GLN A C 1
ATOM 895 O O . GLN A 1 115 ? -23.604 -3.311 1.557 1.00 92.75 115 GLN A O 1
ATOM 900 N N . ASP A 1 116 ? -22.458 -1.774 2.739 1.00 90.62 116 ASP A N 1
ATOM 901 C CA . ASP A 1 116 ? -23.370 -1.680 3.882 1.00 90.62 116 ASP A CA 1
ATOM 902 C C . ASP A 1 116 ? -24.478 -0.626 3.684 1.00 90.62 116 ASP A C 1
ATOM 904 O O . ASP A 1 116 ? -25.520 -0.680 4.339 1.00 90.62 116 ASP A O 1
ATOM 908 N N . GLY A 1 117 ? -24.292 0.321 2.756 1.00 92.81 117 GLY A N 1
ATOM 909 C CA . GLY A 1 117 ? -25.201 1.453 2.557 1.00 92.81 117 GLY A CA 1
ATOM 910 C C . GLY A 1 117 ? -25.149 2.479 3.703 1.00 92.81 117 GLY A C 1
ATOM 911 O O . GLY A 1 117 ? -24.196 2.493 4.484 1.00 92.81 117 GLY A O 1
ATOM 912 N N . PRO A 1 118 ? -26.143 3.385 3.810 1.00 92.19 118 PRO A N 1
ATOM 913 C CA . PRO A 1 118 ? -26.225 4.335 4.921 1.00 92.19 118 PRO A CA 1
ATOM 914 C C . PRO A 1 118 ? -26.302 3.603 6.270 1.00 92.19 118 PRO A C 1
ATOM 916 O O . PRO A 1 118 ? -27.242 2.840 6.496 1.00 92.19 118 PRO A O 1
ATOM 919 N N . THR A 1 119 ? -25.319 3.841 7.141 1.00 84.12 119 THR A N 1
ATOM 920 C CA . THR A 1 119 ? -25.124 3.154 8.431 1.00 84.12 119 THR A CA 1
ATOM 921 C C . THR A 1 119 ? -24.870 4.125 9.574 1.00 84.12 119 THR A C 1
ATOM 923 O O . THR A 1 119 ? -24.338 5.229 9.310 1.00 84.12 119 THR A O 1
#

Sequence (119 aa):
MKPLLVAAMALMPAAALAEPAHWKQLREMPFPENYPTADSVEVLYDEVLFHRATQVVLWSLPAMTLWAMKKGSEAEFGAGANVFPIWKDRLSAETLVSTPNSDLVYGMGYLDLQQDGPT

Foldseek 3Di:
DDDDPPPPPPPDPCVVVPPPVLVVCLVPADQVVNHHDPVNVVSVVVVVVVVVVVVCCVVCVVVVLVVVVQVVCCVPQNDDQPTKDKDPAFDDPPDPHPPDHRPDIDIDGDDDCVVHPDD

Secondary structure (DSSP, 8-state):
-------------GGGGSHHHHHHHHHT---GGGS--HHHHHHHHHHHHHHHHHHHHHHHHHHHHHHHHHHHHHHHH--STT---EE-SPP-TT--SSS--SSS-EE-----HHHH---

pLDDT: mean 85.41, std 18.66, range [33.0, 98.38]

Solvent-accessible surface area (backbone atoms only — not comparable to full-atom values): 7633 Å² total; per-residue (Å²): 134,83,84,82,80,80,77,79,75,76,80,66,66,72,78,77,74,54,56,72,62,54,58,46,51,69,70,68,57,65,44,70,97,80,38,68,41,76,70,50,48,53,55,51,49,53,50,54,49,53,53,50,51,54,49,49,54,67,71,39,46,68,61,52,51,54,49,50,52,48,53,52,45,32,72,75,76,48,72,54,75,89,43,65,58,63,47,88,56,63,50,53,94,83,53,93,57,87,87,68,66,50,89,46,70,50,71,54,72,62,78,55,57,87,82,69,43,93,126

Radius of gyration: 24.7 Å; Cα contacts (8 Å, |Δi|>4): 61; chains: 1; bounding box: 64×29×64 Å

Mean predict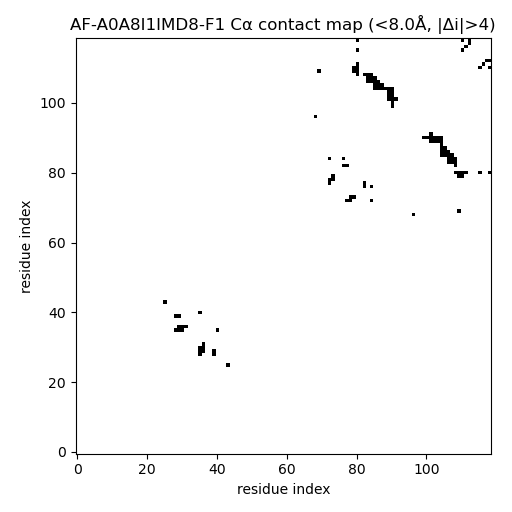ed aligned error: 9.87 Å